Protein AF-A0A7S2KVZ7-F1 (afdb_monomer_lite)

InterPro domains:
  IPR001577 Peptidase M8, leishmanolysin [PF01457] (12-100)
  IPR001577 Peptidase M8, leishmanolysin [PTHR10942] (14-109)

Radius of gyration: 15.87 Å; chains: 1; bounding box: 33×31×47 Å

Organism: NCBI:txid267567

Sequence (110 aa):
LADPLPHPDNSECSFFHLNLRYHFDEDMTPIATNEDSAYAISPLSLALLEDSSWYKANFRAATTPTFGRGAGCGFVEDDCILKGKVPDYSLGFFCSSHEALGARSGCDYT

Foldseek 3Di:
DDDDDDDDDPPDDPPQADDCLQCVLDQRHPDQDDPVRRDFQAPVNQVVVVVVVPDDGDNVPGDHDLGLVVLDDCSVPHDCADPLHGDSSNPQADDSDDDPPPPDPGNDRD

pLDDT: mean 77.66, std 17.78, range [35.69, 97.62]

Structure (mmCIF, N/CA/C/O backbone):
data_AF-A0A7S2KVZ7-F1
#
_entry.id   AF-A0A7S2KVZ7-F1
#
loop_
_atom_site.group_PDB
_atom_site.id
_atom_site.type_symbol
_atom_site.label_atom_id
_atom_site.label_alt_id
_atom_site.label_comp_id
_atom_site.label_asym_id
_atom_site.label_entity_id
_atom_site.label_seq_id
_atom_site.pdbx_PDB_ins_code
_atom_site.Cartn_x
_atom_site.Cartn_y
_atom_site.Cartn_z
_atom_site.occupancy
_atom_site.B_iso_or_equiv
_atom_site.auth_seq_id
_atom_site.auth_comp_id
_atom_site.auth_asym_id
_atom_site.auth_atom_id
_atom_site.pdbx_PDB_model_num
ATOM 1 N N . LEU A 1 1 ? -16.349 -2.371 -19.876 1.00 35.69 1 LEU A N 1
ATOM 2 C CA . LEU A 1 1 ? -15.288 -1.700 -19.100 1.00 35.69 1 LEU A CA 1
ATOM 3 C C . LEU A 1 1 ? -16.031 -0.822 -18.116 1.00 35.69 1 LEU A C 1
ATOM 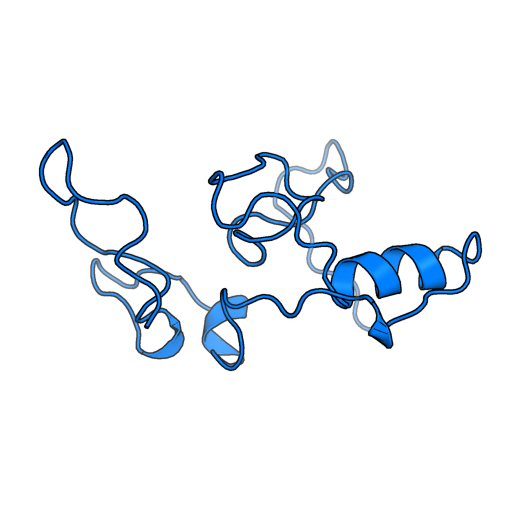5 O O . LEU A 1 1 ? -16.662 0.121 -18.563 1.00 35.69 1 LEU A O 1
ATOM 9 N N . ALA A 1 2 ? -16.165 -1.269 -16.868 1.00 37.41 2 ALA A N 1
ATOM 10 C CA . ALA A 1 2 ? -16.871 -0.494 -15.853 1.00 37.41 2 ALA A CA 1
ATOM 11 C C . ALA A 1 2 ? -15.985 0.696 -15.465 1.00 37.41 2 ALA A C 1
ATOM 13 O O . ALA A 1 2 ? -14.787 0.506 -15.253 1.00 37.41 2 ALA A O 1
ATOM 14 N N . ASP A 1 3 ? -16.566 1.893 -15.453 1.00 37.81 3 ASP A N 1
ATOM 15 C CA . ASP A 1 3 ? -15.877 3.128 -15.086 1.00 37.81 3 ASP A CA 1
ATOM 16 C C . ASP A 1 3 ? -15.331 3.042 -13.647 1.00 37.81 3 ASP A C 1
ATOM 18 O O . ASP A 1 3 ? -15.977 2.426 -12.790 1.00 37.81 3 ASP A O 1
ATOM 22 N N . PRO A 1 4 ? -14.162 3.639 -13.341 1.00 53.62 4 PRO A N 1
ATOM 23 C CA . PRO A 1 4 ? -13.660 3.688 -11.975 1.00 53.62 4 PRO A CA 1
ATOM 24 C C . PRO A 1 4 ? -14.600 4.527 -11.102 1.00 53.62 4 PRO A C 1
ATOM 26 O O . PRO A 1 4 ? -15.134 5.545 -11.544 1.00 53.62 4 PRO A O 1
ATOM 29 N N . LEU A 1 5 ? -14.786 4.111 -9.849 1.00 50.81 5 LEU A N 1
ATOM 30 C CA . LEU A 1 5 ? -15.602 4.834 -8.874 1.00 50.81 5 LEU A CA 1
ATOM 31 C C . LEU A 1 5 ? -15.032 6.250 -8.625 1.00 50.81 5 LEU A C 1
ATOM 33 O O . LEU A 1 5 ? -13.852 6.365 -8.286 1.00 50.81 5 LEU A O 1
ATOM 37 N N . PRO A 1 6 ? -15.834 7.325 -8.748 1.00 47.91 6 PRO A N 1
ATOM 38 C CA . PRO A 1 6 ? -15.398 8.678 -8.415 1.00 47.91 6 PRO A CA 1
ATOM 39 C C . PRO A 1 6 ? -15.385 8.902 -6.892 1.00 47.91 6 PRO A C 1
ATOM 41 O O . PRO A 1 6 ? -16.335 8.548 -6.192 1.00 47.91 6 PRO A O 1
ATOM 44 N N . HIS A 1 7 ? -14.317 9.521 -6.378 1.00 51.41 7 HIS A N 1
ATOM 45 C CA . HIS A 1 7 ? -14.239 10.030 -5.001 1.00 51.41 7 HIS A CA 1
ATOM 46 C C . HIS A 1 7 ? -14.966 11.398 -4.907 1.00 51.41 7 HIS A C 1
ATOM 48 O O . HIS A 1 7 ? -15.003 12.117 -5.905 1.00 51.41 7 HIS A O 1
ATOM 54 N N . PRO A 1 8 ? -15.552 11.803 -3.759 1.00 51.78 8 PRO A N 1
ATOM 55 C CA . PRO A 1 8 ? -16.616 12.821 -3.701 1.00 51.78 8 PRO A CA 1
ATOM 56 C C . PRO A 1 8 ? -16.224 14.297 -3.913 1.00 51.78 8 PRO A C 1
ATOM 58 O O . PRO A 1 8 ? -17.077 15.157 -3.703 1.00 51.78 8 PRO A O 1
ATOM 61 N N . ASP A 1 9 ? -14.988 14.624 -4.299 1.00 55.00 9 ASP A N 1
ATOM 62 C CA . ASP A 1 9 ? -14.559 16.013 -4.528 1.00 55.00 9 ASP A CA 1
ATOM 63 C C . ASP A 1 9 ? -14.103 16.201 -5.984 1.00 55.00 9 ASP A C 1
ATOM 65 O O . ASP A 1 9 ? -13.002 15.831 -6.384 1.00 55.00 9 ASP A O 1
ATOM 69 N N . ASN A 1 10 ? -15.015 16.731 -6.800 1.00 57.28 10 ASN A N 1
ATOM 70 C CA . ASN A 1 10 ? -14.940 16.852 -8.261 1.00 57.28 10 ASN A CA 1
ATOM 71 C C . ASN A 1 10 ? -13.993 17.959 -8.771 1.00 57.28 10 ASN A C 1
ATOM 73 O O . ASN A 1 10 ? -14.260 18.532 -9.828 1.00 57.28 10 ASN A O 1
ATOM 77 N N . SER A 1 11 ? -12.926 18.316 -8.054 1.00 57.53 11 SER A N 1
ATOM 78 C CA . SER A 1 11 ? -12.052 19.414 -8.500 1.00 57.53 11 SER A CA 1
ATOM 79 C C . SER A 1 11 ? -10.655 18.988 -8.938 1.00 57.53 11 SER A C 1
ATOM 81 O O . SER A 1 11 ? -10.152 19.580 -9.888 1.00 57.53 11 SER A O 1
ATOM 83 N N . GLU A 1 12 ? -10.070 17.926 -8.378 1.00 56.72 12 GLU A N 1
ATOM 84 C CA . GLU A 1 12 ? -8.781 17.399 -8.841 1.00 56.72 12 GLU A CA 1
ATOM 85 C C . GLU A 1 12 ? -8.709 15.878 -8.672 1.00 56.72 12 GLU A C 1
ATOM 87 O O . GLU A 1 12 ? -8.972 15.336 -7.599 1.00 56.72 12 GLU A O 1
ATOM 92 N N . CYS A 1 13 ? -8.318 15.170 -9.735 1.00 57.47 13 CYS A N 1
ATOM 93 C CA . CYS A 1 13 ? -7.914 13.774 -9.625 1.00 57.47 13 CYS A CA 1
ATOM 94 C C . CYS A 1 13 ? -6.607 13.723 -8.823 1.00 57.47 13 CYS A C 1
ATOM 96 O O . CYS A 1 13 ? -5.527 13.880 -9.392 1.00 57.47 13 CYS A O 1
ATOM 98 N N . SER A 1 14 ? -6.684 13.501 -7.511 1.00 58.59 14 SER A N 1
ATOM 99 C CA . SER A 1 14 ? -5.523 13.277 -6.644 1.00 58.59 14 SER A CA 1
ATOM 100 C C . SER A 1 14 ? -4.915 11.886 -6.889 1.00 58.59 14 SER A C 1
ATOM 102 O O . SER A 1 14 ? -4.910 11.016 -6.028 1.00 58.59 14 SER A O 1
ATOM 104 N N . PHE A 1 15 ? -4.408 11.654 -8.103 1.00 61.19 15 PHE A N 1
ATOM 105 C CA . PHE A 1 15 ? -3.825 10.374 -8.530 1.00 61.19 15 PHE A CA 1
ATOM 106 C C . PHE A 1 15 ? -2.338 10.230 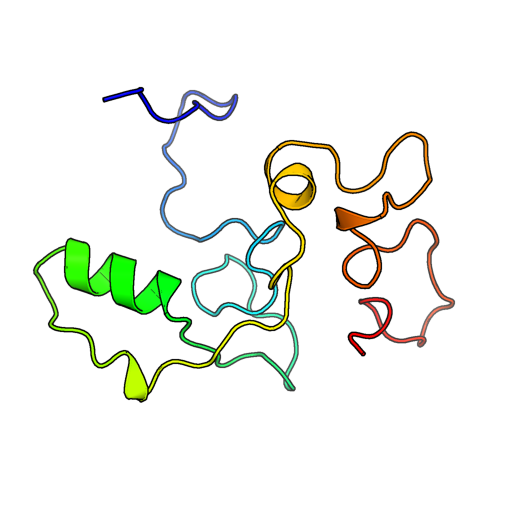-8.164 1.00 61.19 15 PHE A C 1
ATOM 108 O O . PHE A 1 15 ? -1.707 9.230 -8.483 1.00 61.19 15 PHE A O 1
ATOM 115 N N . PHE A 1 16 ? -1.731 11.218 -7.509 1.00 74.06 16 PHE A N 1
ATOM 116 C CA . PHE A 1 16 ? -0.280 11.193 -7.301 1.00 74.06 16 PHE A CA 1
ATOM 117 C C . PHE A 1 16 ? 0.185 10.137 -6.294 1.00 74.06 16 PHE A C 1
ATOM 119 O O . PHE A 1 16 ? 1.387 9.895 -6.208 1.00 74.06 16 PHE A O 1
ATOM 126 N N . HIS A 1 17 ? -0.739 9.512 -5.555 1.00 82.94 17 HIS A N 1
ATOM 127 C CA . HIS A 1 17 ? -0.397 8.555 -4.513 1.00 82.94 17 HIS A CA 1
ATOM 128 C C . HIS A 1 17 ? -1.385 7.392 -4.409 1.00 82.94 17 HIS A C 1
ATOM 130 O O . HIS A 1 17 ? -2.584 7.542 -4.658 1.00 82.94 17 HIS A O 1
ATOM 136 N N . LEU A 1 18 ? -0.887 6.245 -3.953 1.00 85.94 18 LEU A N 1
ATOM 137 C CA . LEU A 1 18 ? -1.716 5.129 -3.522 1.00 85.94 18 LEU A CA 1
ATOM 138 C C . LEU A 1 18 ? -2.443 5.466 -2.211 1.00 85.94 18 LEU A C 1
ATOM 140 O O . LEU A 1 18 ? -1.939 6.192 -1.350 1.00 85.94 18 LEU A O 1
ATOM 144 N N . ASN A 1 19 ? -3.662 4.944 -2.054 1.00 86.94 19 ASN A N 1
ATOM 145 C CA . ASN A 1 19 ? -4.471 5.207 -0.868 1.00 86.94 19 ASN A CA 1
ATOM 146 C C . ASN A 1 19 ? -3.873 4.498 0.363 1.00 86.94 19 ASN A C 1
ATOM 148 O O . ASN A 1 19 ? -3.847 3.267 0.421 1.00 86.94 19 ASN A O 1
ATOM 152 N N . LEU A 1 20 ? -3.463 5.280 1.369 1.00 84.19 20 LEU A N 1
ATOM 153 C CA . LEU A 1 20 ? -2.899 4.798 2.641 1.00 84.19 20 LEU A CA 1
ATOM 154 C C . LEU A 1 20 ? -3.763 3.750 3.342 1.00 84.19 20 LEU A C 1
ATOM 156 O O . LEU A 1 20 ? -3.233 2.882 4.027 1.00 84.19 20 LEU A O 1
ATOM 160 N N . ARG A 1 21 ? -5.089 3.810 3.178 1.00 86.94 21 ARG A N 1
ATOM 161 C CA . ARG A 1 21 ? -6.006 2.839 3.782 1.00 86.94 21 ARG A CA 1
ATOM 162 C C . ARG A 1 21 ? -5.744 1.410 3.306 1.00 86.94 21 ARG A C 1
ATOM 164 O O . ARG A 1 21 ? -6.052 0.483 4.044 1.00 86.94 21 ARG A O 1
ATOM 171 N N . TYR A 1 22 ? -5.229 1.237 2.092 1.00 88.38 22 TYR A N 1
ATOM 172 C CA . TYR A 1 22 ? -5.020 -0.076 1.477 1.00 88.38 22 TYR A CA 1
ATOM 173 C C . TYR A 1 22 ? -3.544 -0.416 1.270 1.00 88.38 22 TYR A C 1
ATOM 175 O O . TYR A 1 22 ? -3.212 -1.590 1.142 1.00 88.38 22 TYR A O 1
ATOM 183 N N . HIS A 1 23 ? -2.671 0.592 1.237 1.00 86.69 23 HIS A N 1
ATOM 184 C CA . HIS A 1 23 ? -1.263 0.456 0.859 1.00 86.69 23 HIS A CA 1
ATOM 185 C C . HIS A 1 23 ? -0.327 1.060 1.912 1.00 86.69 23 HIS A C 1
ATOM 187 O O . HIS A 1 23 ? 0.651 1.706 1.570 1.00 86.69 23 HIS A O 1
ATOM 193 N N . PHE A 1 24 ? -0.657 0.911 3.198 1.00 82.75 24 PHE A N 1
ATOM 194 C CA . PHE A 1 24 ? 0.063 1.544 4.312 1.00 82.75 24 PHE A CA 1
ATOM 195 C C . PHE A 1 24 ? 1.585 1.301 4.306 1.00 82.75 24 PHE A C 1
ATOM 197 O O . PHE A 1 24 ? 2.348 2.163 4.737 1.00 82.75 24 PHE A O 1
ATOM 204 N N . ASP A 1 25 ? 2.016 0.147 3.800 1.00 81.06 25 ASP A N 1
ATOM 205 C CA . ASP A 1 25 ? 3.400 -0.316 3.701 1.00 81.06 25 ASP A CA 1
ATOM 206 C C . ASP A 1 25 ? 4.025 -0.084 2.311 1.00 81.06 25 ASP A C 1
ATOM 208 O O . ASP A 1 25 ? 4.850 -0.878 1.865 1.00 81.06 25 ASP A O 1
ATOM 212 N N . GLU A 1 26 ? 3.623 0.976 1.606 1.00 84.25 26 GLU A N 1
ATOM 213 C CA . GLU A 1 26 ? 4.061 1.257 0.235 1.00 84.25 26 GLU A CA 1
ATOM 214 C C . GLU A 1 26 ? 4.616 2.692 0.065 1.00 84.25 26 GLU A C 1
ATOM 216 O O . GLU A 1 26 ? 4.105 3.657 0.642 1.00 84.25 26 GLU A O 1
ATOM 221 N N . ASP A 1 27 ? 5.672 2.828 -0.747 1.00 85.50 27 ASP A N 1
ATOM 222 C CA . ASP A 1 27 ? 6.469 4.058 -0.915 1.00 85.50 27 ASP A CA 1
ATOM 223 C C . ASP A 1 27 ? 5.806 5.172 -1.757 1.00 85.50 27 ASP A C 1
ATOM 225 O O . ASP A 1 27 ? 6.118 6.351 -1.598 1.00 85.50 27 ASP A O 1
ATOM 229 N N . MET A 1 28 ? 4.905 4.831 -2.672 1.00 86.44 28 MET A N 1
ATOM 230 C CA . MET A 1 28 ? 4.061 5.736 -3.460 1.00 86.44 28 MET A CA 1
ATOM 231 C C . MET A 1 28 ? 2.781 6.177 -2.724 1.00 86.44 28 MET A C 1
ATOM 233 O O . MET A 1 28 ? 1.876 6.732 -3.352 1.00 86.44 28 MET A O 1
ATOM 237 N N . THR A 1 29 ? 2.666 5.981 -1.411 1.00 84.50 29 THR A N 1
ATOM 238 C CA . THR A 1 29 ? 1.629 6.628 -0.585 1.00 84.50 29 THR A CA 1
ATOM 239 C C . THR A 1 29 ? 2.007 8.073 -0.210 1.00 84.50 29 THR A C 1
ATOM 241 O O . THR A 1 29 ? 3.162 8.472 -0.354 1.00 84.50 29 THR A O 1
ATOM 244 N N . PRO A 1 30 ? 1.069 8.921 0.271 1.00 78.94 30 PRO A N 1
ATOM 245 C CA . PRO A 1 30 ? 1.404 10.293 0.672 1.00 78.94 30 PRO A CA 1
ATOM 246 C C . PRO A 1 30 ? 2.244 10.393 1.959 1.00 78.94 30 PRO A C 1
ATOM 248 O O . PRO A 1 30 ? 2.721 11.481 2.281 1.00 78.94 30 PRO A O 1
ATOM 251 N N . ILE A 1 31 ? 2.406 9.306 2.724 1.00 73.88 31 ILE A N 1
ATOM 252 C CA . ILE A 1 31 ? 3.217 9.277 3.947 1.00 73.88 31 ILE A CA 1
ATOM 253 C C . ILE A 1 31 ? 4.047 7.994 3.940 1.00 73.88 31 ILE A C 1
ATOM 255 O O . ILE A 1 31 ? 3.488 6.910 4.041 1.00 73.88 31 ILE A O 1
ATOM 259 N N . ALA A 1 32 ? 5.375 8.116 3.914 1.00 63.56 32 ALA A N 1
ATOM 260 C CA . ALA A 1 32 ? 6.261 6.984 4.164 1.00 63.56 32 ALA A CA 1
ATOM 261 C C . ALA A 1 32 ? 6.229 6.660 5.663 1.00 63.56 32 ALA A C 1
ATOM 263 O O . ALA A 1 32 ? 6.741 7.432 6.482 1.00 63.56 32 ALA A O 1
ATOM 264 N N . THR A 1 33 ? 5.570 5.564 6.038 1.00 58.41 33 THR A N 1
ATOM 265 C CA . THR A 1 33 ? 5.412 5.189 7.445 1.00 58.41 33 THR A CA 1
ATOM 266 C C . THR A 1 33 ? 6.363 4.044 7.819 1.00 58.41 33 THR A C 1
ATOM 268 O O . THR A 1 33 ? 6.350 2.969 7.222 1.00 58.41 33 THR A O 1
ATOM 271 N N . ASN A 1 34 ? 7.160 4.306 8.867 1.00 52.38 34 ASN A N 1
ATOM 272 C CA . ASN A 1 34 ? 7.970 3.389 9.695 1.00 52.38 34 ASN A CA 1
ATOM 273 C C . ASN A 1 34 ? 9.312 2.908 9.108 1.00 52.38 34 ASN A C 1
ATOM 275 O O . ASN A 1 34 ? 9.344 2.248 8.081 1.00 52.38 34 ASN A O 1
ATOM 279 N N . GLU A 1 35 ? 10.417 3.126 9.836 1.00 50.62 35 GLU A N 1
ATOM 280 C CA . GLU A 1 35 ? 11.786 2.701 9.465 1.00 50.62 35 GLU A CA 1
ATOM 281 C C . GLU A 1 35 ? 11.917 1.195 9.138 1.00 50.62 35 GLU A C 1
ATOM 283 O O . GLU A 1 35 ? 12.777 0.824 8.342 1.00 50.62 35 GLU A O 1
ATOM 288 N N . ASP A 1 36 ? 11.036 0.347 9.686 1.00 53.53 36 ASP A N 1
ATOM 289 C CA . ASP A 1 36 ? 11.021 -1.108 9.458 1.00 53.53 36 ASP A CA 1
ATOM 290 C C . ASP A 1 36 ? 10.317 -1.534 8.145 1.00 53.53 36 ASP A C 1
ATOM 292 O O . ASP A 1 36 ? 10.518 -2.656 7.680 1.00 53.53 36 ASP A O 1
ATOM 296 N N . SER A 1 37 ? 9.517 -0.654 7.524 1.00 55.38 37 SER A N 1
ATOM 297 C CA . SER A 1 37 ? 8.744 -0.915 6.289 1.00 55.38 37 SER A CA 1
ATOM 298 C C . SER A 1 37 ? 8.917 0.145 5.189 1.00 55.38 37 SER A C 1
ATOM 300 O O . SER A 1 37 ? 8.415 -0.044 4.086 1.00 55.38 37 SER A O 1
ATOM 302 N N . ALA A 1 38 ? 9.641 1.236 5.459 1.00 53.31 38 ALA A N 1
ATOM 303 C CA . ALA A 1 38 ? 9.693 2.476 4.670 1.00 53.31 38 ALA A CA 1
ATOM 304 C C . ALA A 1 38 ? 10.374 2.413 3.283 1.00 53.31 38 ALA A C 1
ATOM 306 O O . ALA A 1 38 ? 10.779 3.459 2.781 1.00 53.31 38 ALA A O 1
ATOM 307 N N . TYR A 1 39 ? 10.545 1.237 2.670 1.00 57.66 39 TYR A N 1
ATOM 308 C CA . TYR A 1 39 ? 11.265 1.109 1.389 1.00 57.66 39 TYR A CA 1
ATOM 309 C C . TYR A 1 39 ? 10.715 0.005 0.474 1.00 57.66 39 TYR A C 1
ATOM 311 O O . TYR A 1 39 ? 11.471 -0.677 -0.232 1.00 57.66 39 TYR A O 1
ATOM 319 N N . ALA A 1 40 ? 9.414 -0.265 0.537 1.00 70.50 40 ALA A N 1
ATOM 320 C CA . ALA A 1 40 ? 8.814 -1.366 -0.200 1.00 70.50 40 ALA A CA 1
ATOM 321 C C . ALA A 1 40 ? 8.187 -0.877 -1.512 1.00 70.50 40 ALA A C 1
ATOM 323 O O . AL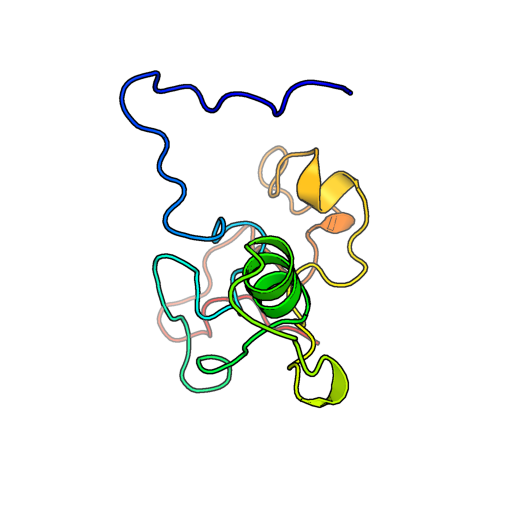A A 1 40 ? 7.018 -0.502 -1.580 1.00 70.50 40 ALA A O 1
ATOM 324 N N . ILE A 1 41 ? 8.945 -1.000 -2.605 1.00 86.81 41 ILE A N 1
ATOM 325 C CA . ILE A 1 41 ? 8.370 -0.968 -3.953 1.00 86.81 41 ILE A CA 1
ATOM 326 C C . ILE A 1 41 ? 7.618 -2.280 -4.188 1.00 86.81 41 ILE A C 1
ATOM 328 O O . ILE A 1 41 ? 8.209 -3.342 -4.430 1.00 86.81 41 ILE A O 1
ATOM 332 N N . SER A 1 42 ? 6.294 -2.196 -4.099 1.00 90.44 42 SER A N 1
ATOM 333 C CA . SER A 1 42 ? 5.407 -3.346 -4.237 1.00 90.44 42 SER A CA 1
ATOM 334 C C . SER A 1 42 ? 5.243 -3.798 -5.700 1.00 90.44 42 SER A C 1
ATOM 336 O O . SER A 1 42 ? 5.499 -3.029 -6.635 1.00 90.44 42 SER A O 1
ATOM 338 N N . PRO A 1 43 ? 4.751 -5.031 -5.950 1.00 93.62 43 PRO A N 1
ATOM 339 C CA . PRO A 1 43 ? 4.340 -5.445 -7.289 1.00 93.62 43 PRO A CA 1
ATOM 340 C C . PRO A 1 43 ? 3.281 -4.523 -7.906 1.00 93.62 43 PRO A C 1
ATOM 342 O O . PRO A 1 43 ? 3.272 -4.361 -9.120 1.00 93.62 43 PRO A O 1
ATOM 345 N N . LEU A 1 44 ? 2.414 -3.907 -7.093 1.00 92.06 44 LEU A N 1
ATOM 346 C CA . LEU A 1 44 ? 1.409 -2.958 -7.574 1.00 92.06 44 LEU A CA 1
ATOM 347 C C . LEU A 1 44 ? 2.073 -1.694 -8.134 1.00 92.06 44 LEU A C 1
ATOM 349 O O . LEU A 1 44 ? 1.709 -1.223 -9.209 1.00 92.06 44 LEU A O 1
ATOM 353 N N . SER A 1 45 ? 3.095 -1.195 -7.446 1.00 91.94 45 SER A N 1
ATOM 354 C CA . SER A 1 45 ? 3.856 -0.013 -7.852 1.00 91.94 45 SER A CA 1
ATOM 355 C C . SER A 1 45 ? 4.623 -0.257 -9.147 1.00 91.94 45 SER A C 1
ATOM 357 O O . SER A 1 45 ? 4.597 0.557 -10.068 1.00 91.94 45 SER A O 1
ATOM 359 N N . LEU A 1 46 ? 5.247 -1.431 -9.262 1.00 94.75 46 LEU A N 1
ATOM 360 C CA . LEU A 1 46 ? 5.904 -1.855 -10.495 1.00 94.75 46 LEU A CA 1
ATOM 361 C C . LEU A 1 46 ? 4.924 -2.050 -11.654 1.00 94.75 46 LEU A C 1
ATOM 363 O O . LEU A 1 46 ? 5.265 -1.687 -12.777 1.00 94.75 46 LEU A O 1
ATOM 367 N N . ALA A 1 47 ? 3.729 -2.587 -11.395 1.00 95.06 47 ALA A N 1
ATOM 368 C CA . ALA A 1 47 ? 2.692 -2.723 -12.413 1.00 95.06 47 ALA A CA 1
ATOM 369 C C . ALA A 1 47 ? 2.249 -1.350 -12.933 1.00 95.06 47 ALA A C 1
ATOM 371 O O . ALA A 1 47 ? 2.225 -1.152 -14.141 1.00 95.06 47 ALA A O 1
ATOM 372 N N . LEU A 1 48 ? 2.025 -0.371 -12.046 1.00 93.19 48 LEU A N 1
ATOM 373 C CA . LEU A 1 48 ? 1.700 1.002 -12.449 1.00 93.19 48 LEU A CA 1
ATOM 374 C C . LEU A 1 48 ? 2.780 1.606 -13.366 1.00 93.19 48 LEU A C 1
ATOM 376 O O . LEU A 1 48 ? 2.470 2.224 -14.386 1.00 93.19 48 LEU A O 1
ATOM 380 N N . LEU A 1 49 ? 4.057 1.418 -13.019 1.00 93.38 49 LEU A N 1
ATOM 381 C CA . LEU A 1 49 ? 5.179 1.913 -13.820 1.00 93.38 49 LEU A CA 1
ATOM 382 C C . LEU A 1 49 ? 5.319 1.178 -15.160 1.00 93.38 49 LEU A C 1
ATOM 384 O O . LEU A 1 49 ? 5.650 1.811 -16.161 1.00 93.38 49 LEU A O 1
ATOM 388 N N . GLU A 1 50 ? 5.070 -0.129 -15.208 1.00 96.94 50 GLU A N 1
ATOM 389 C CA . GLU A 1 50 ? 5.081 -0.895 -16.459 1.00 96.94 50 GLU A CA 1
ATOM 390 C C . GLU A 1 50 ? 3.897 -0.527 -17.368 1.00 96.94 50 GLU A C 1
ATOM 392 O O . GLU A 1 50 ? 4.100 -0.278 -18.557 1.00 96.94 50 GLU A O 1
ATOM 397 N N . ASP A 1 51 ? 2.692 -0.373 -16.812 1.00 96.25 51 ASP A N 1
ATOM 398 C CA . ASP A 1 51 ? 1.472 0.002 -17.544 1.00 96.25 51 ASP A CA 1
ATOM 399 C C . ASP A 1 51 ? 1.558 1.417 -18.137 1.00 96.25 51 ASP A C 1
ATOM 401 O O . ASP A 1 51 ? 0.978 1.698 -19.189 1.00 96.25 51 ASP A O 1
ATOM 405 N N . SER A 1 52 ? 2.364 2.301 -17.536 1.00 94.12 52 SER A N 1
ATOM 406 C CA . SER A 1 52 ? 2.698 3.609 -18.123 1.00 94.12 52 SER A CA 1
ATOM 407 C C . SER A 1 52 ? 3.449 3.507 -19.460 1.00 94.12 52 SER A C 1
ATOM 409 O O . SER A 1 52 ? 3.577 4.495 -20.184 1.00 94.12 52 SER A O 1
ATOM 411 N N . SER A 1 53 ? 3.960 2.317 -19.797 1.00 96.25 53 SER A N 1
ATOM 412 C CA . SER A 1 53 ? 4.801 2.028 -20.963 1.00 96.25 53 SER A CA 1
ATOM 413 C C . SER A 1 53 ? 6.165 2.732 -20.967 1.00 96.25 53 SER A C 1
ATOM 415 O O . SER A 1 53 ? 6.879 2.679 -21.969 1.00 96.25 53 SER A O 1
ATOM 417 N N . TRP A 1 54 ? 6.560 3.385 -19.870 1.00 96.25 54 TRP A N 1
ATOM 418 C CA . TRP A 1 54 ? 7.874 4.033 -19.748 1.00 96.25 54 TRP A CA 1
ATOM 419 C C . TRP A 1 54 ? 8.958 3.073 -19.259 1.00 96.25 54 TRP A C 1
ATOM 421 O O . TRP A 1 54 ? 10.144 3.286 -19.518 1.00 96.25 54 TRP A O 1
ATOM 431 N N . TYR A 1 55 ? 8.557 2.006 -18.570 1.00 96.31 55 TYR A N 1
ATOM 432 C CA . TYR A 1 55 ? 9.458 1.059 -17.932 1.00 96.31 55 TYR A CA 1
ATOM 433 C C . TYR A 1 55 ? 9.059 -0.378 -18.255 1.00 96.31 55 TYR A C 1
ATOM 435 O O . TYR A 1 55 ? 7.915 -0.669 -18.588 1.00 96.31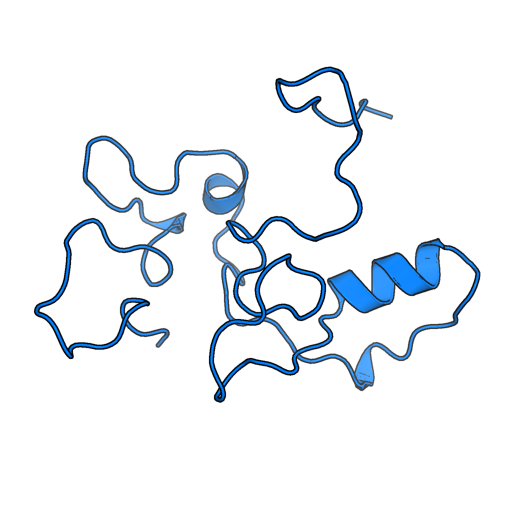 55 TYR A O 1
ATOM 443 N N . LYS A 1 56 ? 10.027 -1.287 -18.124 1.00 97.62 56 LYS A N 1
ATOM 444 C CA . LYS A 1 56 ? 9.787 -2.728 -18.071 1.00 97.62 56 LYS A CA 1
ATOM 445 C C . LYS A 1 56 ? 10.125 -3.203 -16.666 1.00 97.62 56 LYS A C 1
ATOM 447 O O . LYS A 1 56 ? 11.284 -3.106 -16.256 1.00 97.62 56 LYS A O 1
ATOM 452 N N . ALA A 1 57 ? 9.130 -3.675 -15.930 1.00 96.25 57 ALA A N 1
ATOM 453 C CA . ALA A 1 57 ? 9.277 -3.998 -14.523 1.00 96.25 57 ALA A CA 1
ATOM 454 C C . ALA A 1 57 ? 10.023 -5.323 -14.311 1.00 96.25 57 ALA A C 1
ATOM 456 O O . ALA A 1 57 ? 9.867 -6.300 -15.045 1.00 96.25 57 ALA A O 1
ATOM 457 N N . ASN A 1 58 ? 10.821 -5.380 -13.242 1.00 96.56 58 ASN A N 1
ATOM 458 C CA . ASN A 1 58 ? 11.372 -6.628 -12.725 1.00 96.56 58 ASN A CA 1
ATOM 459 C C . ASN A 1 58 ? 10.644 -7.019 -11.435 1.00 96.56 58 ASN A C 1
ATOM 461 O O . ASN A 1 58 ? 11.122 -6.749 -10.336 1.00 96.56 58 ASN A O 1
ATOM 465 N N . PHE A 1 59 ? 9.512 -7.712 -11.567 1.00 95.06 59 PHE A N 1
ATOM 466 C CA . PHE A 1 59 ? 8.702 -8.142 -10.419 1.00 95.06 59 PHE A CA 1
ATOM 467 C C . PHE A 1 59 ? 9.430 -9.081 -9.446 1.00 95.06 59 PHE A C 1
ATOM 469 O O . PHE A 1 59 ? 8.996 -9.230 -8.310 1.00 95.06 59 PHE A O 1
ATOM 476 N N . ARG A 1 60 ? 10.552 -9.702 -9.843 1.00 95.50 60 ARG A N 1
ATOM 477 C CA . ARG A 1 60 ? 11.360 -10.527 -8.924 1.00 95.50 60 ARG A CA 1
ATOM 478 C C . ARG A 1 60 ? 12.090 -9.699 -7.868 1.00 95.50 60 ARG A C 1
ATOM 480 O O . ARG A 1 60 ? 12.500 -10.265 -6.864 1.00 95.50 60 ARG A O 1
ATOM 487 N N . ALA A 1 61 ? 12.284 -8.407 -8.119 1.00 91.88 61 ALA A N 1
ATOM 488 C CA . ALA A 1 61 ? 12.898 -7.473 -7.181 1.00 91.88 61 ALA A CA 1
ATOM 489 C C . ALA A 1 61 ? 11.862 -6.737 -6.313 1.00 91.88 61 ALA A C 1
ATOM 491 O O . ALA A 1 61 ? 12.245 -5.886 -5.520 1.00 91.88 61 ALA A O 1
ATOM 492 N N . ALA A 1 62 ? 10.569 -7.033 -6.482 1.00 91.69 62 ALA A N 1
ATOM 493 C CA . ALA A 1 62 ? 9.501 -6.389 -5.731 1.00 91.69 62 ALA A CA 1
ATOM 494 C C . ALA A 1 62 ? 9.477 -6.860 -4.272 1.00 91.69 62 ALA A C 1
ATOM 496 O O . ALA A 1 62 ? 9.679 -8.046 -3.991 1.00 91.69 62 ALA A O 1
ATOM 497 N N . THR A 1 63 ? 9.120 -5.958 -3.364 1.00 89.19 63 THR A N 1
ATOM 498 C CA . THR A 1 63 ? 8.838 -6.300 -1.968 1.00 89.19 63 THR A CA 1
ATOM 499 C C . THR A 1 63 ? 7.363 -6.650 -1.833 1.00 89.19 63 THR A C 1
ATOM 501 O O . THR A 1 63 ? 6.492 -5.898 -2.257 1.00 89.19 63 THR A O 1
ATOM 504 N N . THR A 1 64 ? 7.053 -7.822 -1.280 1.00 87.44 64 THR A N 1
ATOM 505 C CA . THR A 1 64 ? 5.651 -8.215 -1.077 1.00 87.44 64 THR A CA 1
ATOM 506 C C . THR A 1 64 ? 5.064 -7.417 0.090 1.00 87.44 64 THR A C 1
ATOM 508 O O . THR A 1 64 ? 5.621 -7.532 1.181 1.00 87.44 64 THR A O 1
ATOM 511 N N . PRO A 1 65 ? 3.960 -6.668 -0.103 1.00 84.00 65 PRO A N 1
ATOM 512 C CA . PRO A 1 65 ? 3.314 -5.956 0.993 1.00 84.00 65 PRO A CA 1
ATOM 513 C C . PRO A 1 65 ? 2.721 -6.957 1.986 1.00 84.00 65 PRO A C 1
ATOM 515 O O . PRO A 1 65 ? 2.186 -8.000 1.590 1.00 84.00 65 PRO A O 1
ATOM 518 N N . THR A 1 66 ? 2.831 -6.663 3.273 1.00 84.25 66 THR A N 1
ATOM 519 C CA . THR A 1 66 ? 2.204 -7.419 4.357 1.00 84.25 66 THR A CA 1
ATOM 520 C C . THR A 1 66 ? 0.817 -6.868 4.681 1.00 84.25 66 THR A C 1
ATOM 522 O O . THR A 1 66 ? -0.062 -7.638 5.072 1.00 84.25 66 THR A O 1
ATOM 525 N N . PHE A 1 67 ? 0.565 -5.576 4.452 1.00 86.81 67 PHE A N 1
ATOM 526 C CA . PHE A 1 67 ? -0.722 -4.946 4.745 1.00 86.81 67 PHE A CA 1
ATOM 527 C C . PHE A 1 67 ? -1.826 -5.342 3.782 1.00 86.81 67 PHE A C 1
ATOM 529 O O . PHE A 1 67 ? -1.659 -5.348 2.565 1.00 86.81 67 PHE A O 1
ATOM 536 N N . GLY A 1 68 ? -2.972 -5.734 4.346 1.00 87.75 68 GLY A N 1
ATOM 537 C CA . GLY A 1 68 ? -4.135 -6.189 3.587 1.00 87.75 68 GLY A CA 1
ATOM 538 C C . GLY A 1 68 ? -3.901 -7.466 2.768 1.00 87.75 68 GLY A C 1
ATOM 539 O O . GLY A 1 68 ? -4.804 -7.918 2.056 1.00 87.75 68 GLY A O 1
ATOM 540 N N . ARG A 1 69 ? -2.712 -8.087 2.832 1.00 89.44 69 ARG A N 1
ATOM 541 C CA . ARG A 1 69 ? -2.375 -9.232 1.984 1.00 89.44 69 ARG A CA 1
ATOM 542 C C . ARG A 1 69 ? -3.225 -10.440 2.360 1.00 89.44 69 ARG A C 1
ATOM 544 O O . ARG A 1 69 ? -3.072 -11.025 3.424 1.00 89.44 69 ARG A O 1
ATOM 551 N N . GLY A 1 70 ? -4.074 -10.868 1.429 1.00 91.12 70 GLY A N 1
ATOM 552 C CA . GLY A 1 70 ? -4.969 -12.008 1.642 1.00 91.12 70 GLY A CA 1
ATOM 553 C C . GLY A 1 70 ? -6.198 -11.689 2.499 1.00 91.12 70 GLY A C 1
ATOM 554 O O . GLY A 1 70 ? -6.924 -12.612 2.849 1.00 91.12 70 GLY A O 1
ATOM 555 N N . ALA A 1 71 ? -6.46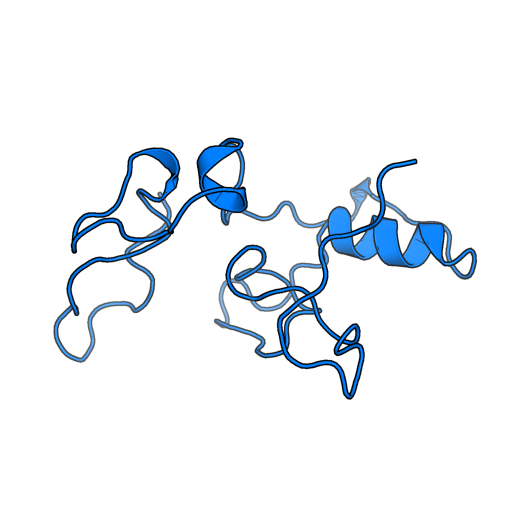2 -10.411 2.788 1.00 92.62 71 ALA A N 1
ATOM 556 C CA . ALA A 1 71 ? -7.596 -9.969 3.601 1.00 92.62 71 ALA A CA 1
ATOM 557 C C . ALA A 1 71 ? -8.971 -10.158 2.919 1.00 92.62 71 ALA A C 1
ATOM 559 O O . ALA A 1 71 ? -10.003 -10.215 3.586 1.00 92.62 71 ALA A O 1
ATOM 560 N N . GLY A 1 72 ? -8.990 -10.298 1.588 1.00 93.56 72 GLY A N 1
ATOM 561 C CA . GLY A 1 72 ? -10.203 -10.529 0.795 1.00 93.56 72 GLY A CA 1
ATOM 562 C C . GLY A 1 72 ? -10.963 -9.250 0.420 1.00 93.56 72 GLY A C 1
ATOM 563 O O . GLY A 1 72 ? -10.533 -8.141 0.721 1.00 93.56 72 GLY A O 1
ATOM 564 N N . CYS A 1 73 ? -12.097 -9.408 -0.273 1.00 95.56 73 CYS A N 1
ATOM 565 C CA . CYS A 1 73 ? -12.862 -8.292 -0.851 1.00 95.56 73 CYS A CA 1
ATOM 566 C C . CYS A 1 73 ? -13.405 -7.315 0.200 1.00 95.56 73 CYS A C 1
ATOM 568 O O . CYS A 1 73 ? -13.357 -6.111 -0.027 1.00 95.56 73 CYS A O 1
ATOM 570 N N . GLY A 1 74 ? -13.837 -7.809 1.367 1.00 95.19 74 GLY A N 1
ATOM 571 C CA . GLY A 1 74 ? -14.374 -6.957 2.438 1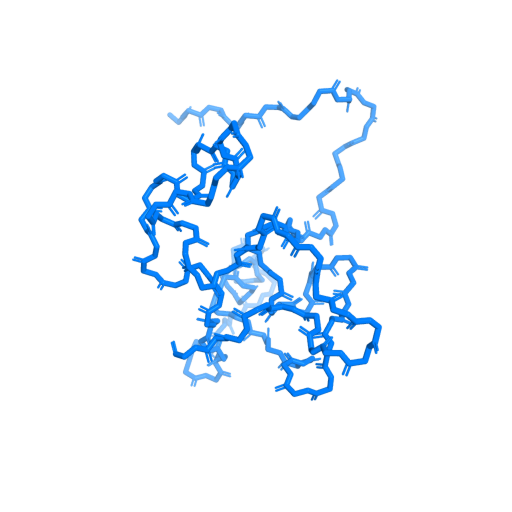.00 95.19 74 GLY A CA 1
ATOM 572 C C . GLY A 1 74 ? -13.381 -5.893 2.919 1.00 95.19 74 GLY A C 1
ATOM 573 O O . GLY A 1 74 ? -13.780 -4.787 3.256 1.00 95.19 74 GLY A O 1
ATOM 574 N N . PHE A 1 75 ? -12.072 -6.163 2.849 1.00 94.38 75 PHE A N 1
ATOM 575 C CA . PHE A 1 75 ? -11.043 -5.173 3.184 1.00 94.38 75 PHE A CA 1
ATOM 576 C C . PHE A 1 75 ? -11.075 -3.939 2.270 1.00 94.38 75 PHE A C 1
ATOM 578 O O . PHE A 1 75 ? -10.778 -2.833 2.722 1.00 94.38 75 PHE A O 1
ATOM 585 N N . VAL A 1 76 ? -11.435 -4.131 0.997 1.00 93.75 76 VAL A N 1
ATOM 586 C CA . VAL A 1 76 ? -11.464 -3.085 -0.037 1.00 93.75 76 VAL A CA 1
ATOM 587 C C . VAL A 1 76 ? -12.853 -2.460 -0.168 1.00 93.75 76 VAL A C 1
ATOM 589 O O . VAL A 1 76 ? -12.963 -1.258 -0.399 1.00 93.75 76 VAL A O 1
ATOM 592 N N . GLU A 1 77 ? -13.903 -3.271 -0.052 1.00 94.75 77 GLU A N 1
ATOM 593 C CA . GLU A 1 77 ? -15.279 -2.874 -0.366 1.00 94.75 77 GLU A CA 1
ATOM 594 C C . GLU A 1 77 ? -16.056 -2.344 0.850 1.00 94.75 77 GLU A C 1
ATOM 596 O O . GLU A 1 77 ? -16.932 -1.498 0.676 1.00 94.75 77 GLU A O 1
ATOM 601 N N . ASP A 1 78 ? -15.719 -2.783 2.067 1.00 94.88 78 ASP A N 1
ATOM 602 C CA . ASP A 1 78 ? -16.452 -2.448 3.292 1.00 94.88 78 ASP A CA 1
ATOM 603 C C . ASP A 1 78 ? -15.636 -1.556 4.248 1.00 94.88 78 ASP A C 1
ATOM 605 O O . ASP A 1 78 ? -14.441 -1.322 4.074 1.00 94.88 78 ASP A O 1
ATOM 609 N N . ASP A 1 79 ? -16.270 -1.038 5.304 1.00 93.25 79 ASP A N 1
ATOM 610 C CA . ASP A 1 79 ? -15.624 -0.206 6.327 1.00 93.25 79 ASP A CA 1
ATOM 611 C C . ASP A 1 79 ? -14.573 -0.978 7.147 1.00 93.25 79 ASP A C 1
ATOM 613 O O . ASP A 1 79 ? -14.820 -2.094 7.598 1.00 93.25 79 ASP A O 1
ATOM 617 N N . CYS A 1 80 ? -13.417 -0.363 7.427 1.00 89.75 80 CYS A N 1
ATOM 618 C CA . CYS A 1 80 ? -12.337 -0.986 8.203 1.00 89.75 80 CYS A CA 1
ATOM 619 C C . CYS A 1 80 ? -12.679 -1.153 9.693 1.00 89.75 80 CYS A C 1
ATOM 621 O O . CYS A 1 80 ? -12.105 -1.988 10.391 1.00 89.75 80 CYS A O 1
ATOM 623 N N . ILE A 1 81 ? -13.630 -0.354 10.187 1.00 90.88 81 ILE A N 1
ATOM 624 C CA . ILE A 1 81 ? -14.197 -0.446 11.530 1.00 90.88 81 ILE A CA 1
ATOM 625 C C . ILE A 1 81 ? -15.710 -0.293 11.402 1.00 90.88 81 ILE A C 1
ATOM 627 O O . ILE A 1 81 ? -16.210 0.768 11.033 1.00 90.88 81 ILE A O 1
ATOM 631 N N . LEU A 1 82 ? -16.453 -1.332 11.776 1.00 91.50 82 LEU A N 1
ATOM 632 C CA . LEU A 1 82 ? -17.908 -1.349 11.712 1.00 91.50 82 LEU A CA 1
ATOM 633 C C . LEU A 1 82 ? -18.489 -1.222 13.121 1.00 91.50 82 LEU A C 1
ATOM 635 O O . LEU A 1 82 ? -18.343 -2.115 13.957 1.00 91.50 82 LEU A O 1
ATOM 639 N N . LYS A 1 83 ? -19.176 -0.106 13.400 1.00 90.12 83 LYS A N 1
ATOM 640 C CA . LYS A 1 83 ? -19.828 0.162 14.703 1.00 90.12 83 LYS A CA 1
ATOM 641 C C . LYS A 1 83 ? -18.869 0.008 15.900 1.00 90.12 83 LYS A C 1
ATOM 643 O O . LYS A 1 83 ? -19.232 -0.564 16.926 1.00 90.12 83 LYS A O 1
ATOM 648 N N . GLY A 1 84 ? -17.637 0.499 15.749 1.00 86.50 84 GLY A N 1
ATOM 649 C CA . GLY A 1 84 ? -16.601 0.442 16.787 1.00 86.50 84 GLY A CA 1
ATOM 650 C C . GLY A 1 84 ? -15.960 -0.936 16.986 1.00 86.50 84 GLY A C 1
ATOM 651 O O . GLY A 1 84 ? -15.268 -1.135 17.979 1.00 86.50 84 GLY A O 1
ATOM 652 N N . LYS A 1 85 ? -16.188 -1.891 16.076 1.00 88.75 85 LYS A N 1
ATOM 653 C CA . LYS A 1 85 ? -15.542 -3.210 16.069 1.00 88.75 85 LYS A CA 1
ATOM 654 C C . LYS A 1 85 ? -14.720 -3.385 14.800 1.00 88.75 85 LYS A C 1
ATOM 656 O O . LYS A 1 85 ? -15.121 -2.889 13.751 1.00 88.75 85 LYS A O 1
ATOM 661 N N . VAL A 1 86 ? -13.611 -4.112 14.899 1.00 90.88 86 VAL A N 1
ATOM 662 C CA . VAL A 1 86 ? -12.785 -4.493 13.747 1.00 90.88 86 VAL A CA 1
ATOM 663 C C . VAL A 1 86 ? -13.379 -5.767 13.125 1.00 90.88 86 VAL A C 1
ATOM 665 O O . VAL A 1 86 ? -13.468 -6.775 13.829 1.00 90.88 86 VAL A O 1
ATOM 668 N N . PRO A 1 87 ? -13.850 -5.734 11.867 1.00 93.00 87 PRO A N 1
ATOM 669 C CA . PRO A 1 87 ? -14.346 -6.919 11.161 1.00 93.00 87 PRO A CA 1
ATOM 670 C C . PRO A 1 87 ? -13.228 -7.918 10.841 1.00 93.00 87 PRO A C 1
ATOM 672 O O . PRO A 1 87 ? -12.064 -7.530 10.792 1.00 93.00 87 PRO A O 1
ATOM 675 N N . ASP A 1 88 ? -13.579 -9.174 10.544 1.00 93.12 88 ASP A N 1
ATOM 676 C CA . ASP A 1 88 ? -12.608 -10.257 10.300 1.00 93.12 88 ASP A CA 1
ATOM 677 C C . ASP A 1 88 ? -11.588 -9.925 9.199 1.00 93.12 88 ASP A C 1
ATOM 679 O O . ASP A 1 88 ? -10.402 -10.195 9.355 1.00 93.12 88 ASP A O 1
ATOM 683 N N . TYR A 1 89 ? -12.025 -9.271 8.117 1.00 92.69 89 TYR A N 1
ATOM 684 C CA . TYR A 1 89 ? -11.151 -8.846 7.016 1.00 92.69 89 TYR A CA 1
ATOM 685 C C . TYR A 1 89 ? -10.188 -7.708 7.396 1.00 92.69 89 TYR A C 1
ATOM 687 O O . TYR A 1 89 ? -9.268 -7.411 6.647 1.00 92.69 89 TYR A O 1
ATOM 695 N N . SER A 1 90 ? -10.392 -7.047 8.536 1.00 92.00 90 SER A N 1
ATOM 696 C CA . SER A 1 90 ? -9.584 -5.922 9.026 1.00 92.00 90 SER A CA 1
ATOM 697 C C . SER A 1 90 ? -8.757 -6.267 10.268 1.00 92.00 90 SER A C 1
ATOM 699 O O . SER A 1 90 ? -7.980 -5.426 10.733 1.00 92.00 90 SER A O 1
ATOM 701 N N . LEU A 1 91 ? -8.909 -7.480 10.812 1.00 88.38 91 LEU A N 1
ATOM 702 C CA . LEU A 1 91 ? -8.129 -7.954 11.954 1.00 88.38 91 LEU A CA 1
ATOM 703 C C . LEU A 1 91 ? -6.634 -7.979 11.608 1.00 88.38 91 LEU A C 1
ATOM 705 O O . LEU A 1 91 ? -6.250 -8.428 10.534 1.00 88.38 91 LEU A O 1
ATOM 709 N N . GLY A 1 92 ? -5.798 -7.480 12.523 1.00 83.94 92 GLY A N 1
ATOM 710 C CA . GLY A 1 92 ? -4.343 -7.363 12.331 1.00 83.94 92 GLY A CA 1
ATOM 711 C C . GLY A 1 92 ? -3.894 -6.147 11.509 1.00 83.94 92 GLY A C 1
ATOM 712 O O . GLY A 1 92 ? -2.702 -5.893 11.407 1.00 83.94 92 GLY A O 1
ATOM 713 N N . PHE A 1 93 ? -4.834 -5.375 10.951 1.00 85.75 93 PHE A N 1
ATOM 714 C CA . PHE A 1 93 ? -4.543 -4.186 10.140 1.00 85.75 93 PHE A CA 1
ATOM 715 C C . PHE A 1 93 ? -5.052 -2.889 10.781 1.00 85.75 93 PHE A C 1
ATOM 717 O O . PHE A 1 93 ? -4.429 -1.837 10.648 1.00 85.75 93 PHE A O 1
ATOM 724 N N . PHE A 1 94 ? -6.183 -2.949 11.491 1.00 86.62 94 PHE A N 1
ATOM 725 C CA . PHE A 1 94 ? -6.814 -1.791 12.125 1.00 86.62 94 PHE A CA 1
ATOM 726 C C . PHE A 1 94 ? -7.124 -2.053 13.601 1.00 86.62 94 PHE A C 1
ATOM 728 O O . PHE A 1 94 ? -7.442 -3.175 13.993 1.00 86.62 94 PHE A O 1
ATOM 735 N N . CYS A 1 95 ? -7.099 -0.995 14.417 1.00 82.31 95 CYS A N 1
ATOM 736 C CA . CYS A 1 95 ? -7.444 -1.052 15.840 1.00 82.31 95 CYS A CA 1
ATOM 737 C C . CYS A 1 95 ? -8.712 -0.233 16.124 1.00 82.31 95 CYS A C 1
ATOM 739 O O . CYS A 1 95 ? -8.858 0.883 15.631 1.00 82.31 95 CYS A O 1
ATOM 741 N N . SER A 1 96 ? -9.607 -0.743 16.975 1.00 83.31 96 SER A N 1
ATOM 742 C CA . SER A 1 96 ? -10.802 -0.014 17.444 1.00 83.31 96 SER A CA 1
ATOM 743 C C . SER A 1 96 ? -10.609 0.705 18.785 1.00 83.31 96 SER A C 1
ATOM 745 O O . SER A 1 96 ? -11.550 1.295 19.314 1.00 83.31 96 SER A O 1
ATOM 747 N N . SER A 1 97 ? -9.410 0.641 19.360 1.00 76.06 97 SER A N 1
ATOM 748 C CA . SER A 1 97 ? -9.041 1.300 20.614 1.00 76.06 97 SER A CA 1
ATOM 749 C C . SER A 1 97 ? -7.645 1.899 20.503 1.00 76.06 97 SER A C 1
ATOM 751 O O . SER A 1 97 ? -6.781 1.331 19.840 1.00 76.06 97 SER A O 1
ATOM 753 N N . HIS A 1 98 ? -7.417 3.020 21.184 1.00 65.44 98 HIS A N 1
ATOM 754 C CA . HIS A 1 98 ? -6.082 3.589 21.324 1.00 65.44 98 HIS A CA 1
ATOM 755 C C . HIS A 1 98 ? -5.282 2.780 22.343 1.00 65.44 98 HIS A C 1
ATOM 757 O O . HIS A 1 98 ? -5.748 2.566 23.465 1.00 65.44 98 HIS A O 1
ATOM 763 N N . GLU A 1 99 ? -4.076 2.360 21.975 1.00 60.88 99 GLU A N 1
ATOM 764 C CA . GLU A 1 99 ? -3.113 1.891 22.965 1.00 60.88 99 GLU A CA 1
ATOM 765 C C . GLU A 1 99 ? -2.552 3.083 23.764 1.00 60.88 99 GLU A C 1
ATOM 767 O O . GLU A 1 99 ? -2.606 4.237 23.325 1.00 60.88 99 GLU A O 1
ATOM 772 N N . ALA A 1 100 ? -2.052 2.820 24.975 1.00 58.09 100 ALA A N 1
ATOM 773 C CA . ALA A 1 100 ? -1.450 3.851 25.817 1.00 58.09 100 ALA A CA 1
ATOM 774 C C . ALA A 1 100 ? -0.261 4.527 25.106 1.00 58.09 100 ALA A C 1
ATOM 776 O O . ALA A 1 100 ? 0.448 3.888 24.331 1.00 58.09 100 ALA A O 1
ATOM 777 N N . LEU A 1 101 ? -0.018 5.813 25.395 1.00 54.03 101 LEU A N 1
ATOM 778 C CA . LEU A 1 101 ? 1.124 6.568 24.860 1.00 54.03 101 LEU A CA 1
ATOM 779 C C . LEU A 1 101 ? 2.433 5.772 25.034 1.00 54.03 101 LEU A C 1
ATOM 781 O O . LEU A 1 101 ? 2.858 5.529 26.162 1.00 54.03 101 LEU A O 1
ATOM 785 N N . GLY A 1 102 ? 3.059 5.379 23.919 1.00 53.44 102 GLY A N 1
ATOM 786 C CA . GLY A 1 102 ? 4.303 4.594 23.892 1.00 53.44 102 GLY A CA 1
ATOM 787 C C . GLY A 1 102 ? 4.142 3.106 23.550 1.00 53.44 102 GLY A C 1
ATOM 788 O O . GLY A 1 102 ? 5.151 2.425 23.387 1.00 53.44 102 GLY A O 1
ATOM 789 N N . ALA A 1 103 ? 2.913 2.605 23.408 1.00 53.75 103 ALA A N 1
ATOM 790 C CA . ALA A 1 103 ? 2.630 1.310 22.795 1.00 53.75 103 ALA A CA 1
ATOM 791 C C . ALA A 1 103 ? 2.485 1.478 21.267 1.00 53.75 103 ALA A C 1
ATOM 793 O O . ALA A 1 103 ? 2.054 2.527 20.782 1.00 53.75 103 ALA A O 1
ATOM 794 N N . ARG A 1 104 ? 2.996 0.504 20.510 1.00 51.22 104 ARG A N 1
ATOM 795 C CA . ARG A 1 104 ? 3.288 0.602 19.072 1.00 51.22 104 ARG A CA 1
ATOM 796 C C . ARG A 1 104 ? 2.032 0.953 18.264 1.00 51.22 104 ARG A C 1
ATOM 798 O O . ARG A 1 104 ? 1.051 0.221 18.275 1.00 51.22 104 ARG A O 1
ATOM 805 N N . SER A 1 105 ? 2.067 2.047 17.501 1.00 53.78 105 SER A N 1
ATOM 806 C CA . SER A 1 105 ? 0.951 2.392 16.617 1.00 53.78 105 SER A CA 1
ATOM 807 C C . SER A 1 105 ? 0.937 1.479 15.388 1.00 53.78 105 SER A C 1
ATOM 809 O O . SER A 1 105 ? 1.778 1.632 14.506 1.00 53.78 105 SER A O 1
ATOM 811 N N . GLY A 1 106 ? -0.028 0.560 15.335 1.00 58.06 106 GLY A N 1
ATOM 812 C CA . GLY A 1 106 ? -0.296 -0.288 14.164 1.00 58.06 106 GLY A CA 1
ATOM 813 C C . GLY A 1 106 ? -0.657 -1.728 14.517 1.00 58.06 106 GLY A C 1
ATOM 814 O O . GLY A 1 106 ? -0.134 -2.615 13.862 1.00 58.06 106 GLY A O 1
ATOM 815 N N . CYS A 1 107 ? -1.454 -1.928 15.582 1.00 56.78 107 CYS A N 1
ATOM 816 C CA . CYS A 1 107 ? -1.593 -3.142 16.410 1.00 56.78 107 CYS A CA 1
ATOM 817 C C . CYS A 1 107 ? -1.147 -4.456 15.742 1.00 56.78 107 CYS A C 1
ATOM 819 O O . CYS A 1 107 ? -1.961 -5.244 15.265 1.00 56.78 107 CYS A O 1
ATOM 821 N N . ASP A 1 108 ? 0.183 -4.571 15.777 1.00 56.66 108 ASP A N 1
ATOM 822 C CA . ASP A 1 108 ? 1.150 -5.617 15.451 1.00 56.66 108 ASP A CA 1
ATOM 823 C C . ASP A 1 108 ? 0.753 -6.666 14.397 1.00 56.66 108 ASP A C 1
ATOM 825 O O . ASP A 1 108 ? 0.025 -7.619 14.673 1.00 56.66 108 ASP A O 1
ATOM 829 N N . TYR A 1 109 ? 1.332 -6.526 13.199 1.00 53.12 109 TYR A N 1
ATOM 830 C CA . TYR A 1 109 ? 1.310 -7.528 12.134 1.00 53.12 109 TYR A CA 1
ATOM 831 C C . TYR A 1 109 ? 2.027 -8.802 12.600 1.00 53.12 109 TYR A C 1
ATOM 833 O O . TYR A 1 109 ? 3.259 -8.847 12.640 1.00 53.12 109 TYR A O 1
ATOM 841 N N . THR A 1 110 ? 1.272 -9.849 12.927 1.00 43.34 110 THR A N 1
ATOM 842 C CA . THR A 1 110 ? 1.792 -11.228 12.973 1.00 43.34 110 THR A CA 1
ATOM 843 C C . THR A 1 110 ? 1.696 -11.898 11.617 1.00 43.34 110 THR A C 1
ATOM 845 O O . THR A 1 110 ? 0.602 -11.797 11.017 1.00 43.34 110 THR A O 1
#

Secondary structure (DSSP, 8-state):
-PPPPPPS-TT---TTS--TTT-TT-TTSSS---TTTTT---HHHHHHHHHTTS----GGGPPPP-TTTT--HHHHHS-SSBTTB--GGGTTT--SSPPPTTS-SS----